Protein AF-A0AAW6YM42-F1 (afdb_monomer)

pLDDT: mean 90.22, std 10.72, range [51.28, 98.44]

Mean predicted aligned error: 4.63 Å

Sequence (77 aa):
APDNSGDKYIKRVIGMPGDKVEYRDNQLYINDQAYDEPYLNELKAENPGKLVTDNFTIEKVPEDSYFVMGDNREVSK

Structure (mmCIF, N/CA/C/O backbone):
data_AF-A0AAW6YM42-F1
#
_entry.id   AF-A0AAW6YM42-F1
#
loop_
_atom_site.group_PDB
_atom_site.id
_atom_site.type_symbol
_atom_site.label_atom_id
_atom_site.label_alt_id
_atom_site.label_comp_id
_atom_site.label_asym_id
_atom_site.label_entity_id
_atom_site.label_seq_id
_atom_site.pdbx_PDB_ins_code
_atom_site.Cartn_x
_atom_site.Cartn_y
_atom_site.Cartn_z
_atom_site.occupancy
_atom_site.B_iso_or_equiv
_atom_site.auth_seq_id
_atom_site.auth_comp_id
_atom_site.auth_asym_id
_atom_site.auth_atom_id
_atom_site.pdbx_PDB_model_num
ATOM 1 N N . ALA A 1 1 ? 0.291 12.942 4.634 1.00 51.28 1 ALA A N 1
ATOM 2 C CA . ALA A 1 1 ? -0.666 14.067 4.781 1.00 51.28 1 ALA A CA 1
ATOM 3 C C . ALA A 1 1 ? -0.012 15.326 4.213 1.00 51.28 1 ALA A C 1
ATOM 5 O O . ALA A 1 1 ? 1.189 15.263 3.993 1.00 51.28 1 ALA A O 1
ATOM 6 N N . PRO A 1 2 ? -0.749 16.412 3.919 1.00 52.88 2 PRO A N 1
ATOM 7 C CA . PRO A 1 2 ? -0.140 17.637 3.417 1.00 52.88 2 PRO A CA 1
ATOM 8 C C . PRO A 1 2 ? 0.951 18.193 4.322 1.00 52.88 2 PRO A C 1
ATOM 10 O O . PRO A 1 2 ? 0.728 18.311 5.524 1.00 52.88 2 PRO A O 1
ATOM 13 N N . ASP A 1 3 ? 2.087 18.562 3.732 1.00 68.62 3 ASP A N 1
ATOM 14 C CA . ASP A 1 3 ? 3.197 19.198 4.446 1.00 68.62 3 ASP A CA 1
ATOM 15 C C . ASP A 1 3 ? 2.861 20.664 4.782 1.00 68.62 3 ASP A C 1
ATOM 17 O O . ASP A 1 3 ? 3.285 21.166 5.821 1.00 68.62 3 ASP A O 1
ATOM 21 N N . ASN A 1 4 ? 2.038 21.334 3.955 1.00 72.56 4 ASN A N 1
ATOM 22 C CA . ASN A 1 4 ? 1.513 22.676 4.223 1.00 72.56 4 ASN A CA 1
ATOM 23 C C . ASN A 1 4 ? -0.020 22.730 4.155 1.00 72.56 4 ASN A C 1
ATOM 25 O O . ASN A 1 4 ? -0.673 22.052 3.357 1.00 72.56 4 ASN A O 1
ATOM 29 N N . SER A 1 5 ? -0.602 23.606 4.976 1.00 68.75 5 SER A N 1
ATOM 30 C CA . SER A 1 5 ? -2.037 23.897 4.952 1.00 68.75 5 SER A CA 1
ATOM 31 C C . SER A 1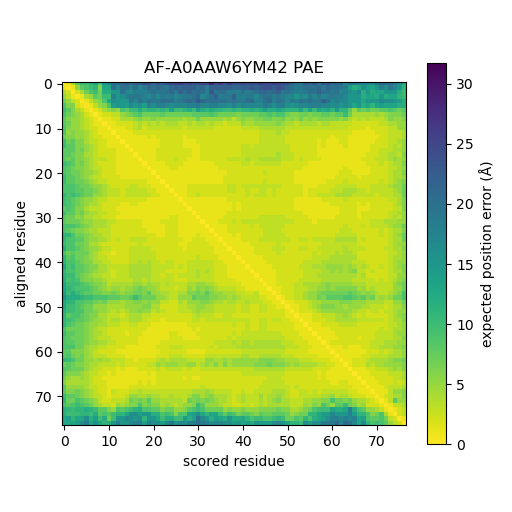 5 ? -2.439 24.535 3.616 1.00 68.75 5 SER A C 1
ATOM 33 O O . SER A 1 5 ? -1.923 25.590 3.254 1.00 68.75 5 SER A O 1
ATOM 35 N N . GLY A 1 6 ? -3.369 23.898 2.896 1.00 75.62 6 GLY A N 1
ATOM 36 C CA . GLY A 1 6 ? -3.884 24.357 1.598 1.00 75.62 6 GLY A CA 1
ATOM 37 C C . GLY A 1 6 ? -3.394 23.556 0.388 1.00 75.62 6 GLY A C 1
ATOM 38 O O . GLY A 1 6 ? -4.006 23.646 -0.67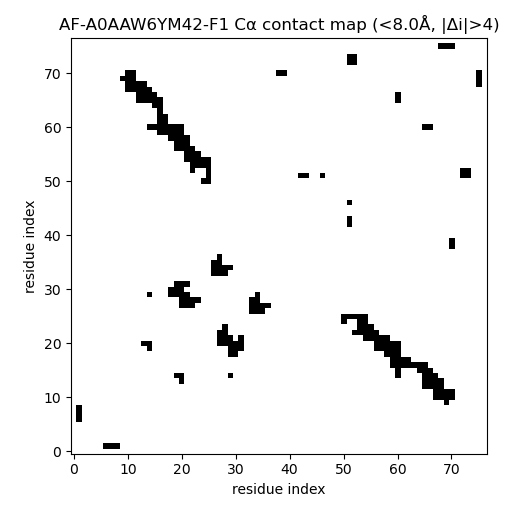9 1.00 75.62 6 GLY A O 1
ATOM 39 N N . ASP A 1 7 ? -2.362 22.727 0.552 1.00 80.06 7 ASP A N 1
ATOM 40 C CA . ASP A 1 7 ? -1.835 21.903 -0.533 1.00 80.06 7 ASP A CA 1
ATOM 41 C C . ASP A 1 7 ? -2.767 20.721 -0.842 1.00 80.06 7 ASP A C 1
ATOM 43 O O . ASP A 1 7 ? -3.272 20.025 0.045 1.00 80.06 7 ASP A O 1
ATOM 47 N N . LYS A 1 8 ? -2.998 20.480 -2.137 1.00 80.06 8 LYS A N 1
ATOM 48 C CA . LYS A 1 8 ? -3.782 19.342 -2.629 1.00 80.06 8 LYS A CA 1
ATOM 49 C C . LYS A 1 8 ? -2.845 18.216 -3.040 1.00 80.06 8 LYS A C 1
ATOM 51 O O . LYS A 1 8 ? -1.930 18.428 -3.829 1.00 80.06 8 LYS A O 1
ATOM 56 N N . TYR A 1 9 ? -3.129 17.010 -2.561 1.00 82.88 9 TYR A N 1
ATOM 57 C CA . TYR A 1 9 ? -2.369 15.809 -2.894 1.00 82.88 9 TYR A CA 1
ATOM 58 C C . TYR A 1 9 ? -3.232 14.861 -3.712 1.00 82.88 9 TYR A C 1
ATOM 60 O O . TYR A 1 9 ? -4.410 14.667 -3.416 1.00 82.88 9 TYR A O 1
ATOM 68 N N . ILE A 1 10 ? -2.621 14.246 -4.720 1.00 89.31 10 ILE A N 1
ATOM 69 C CA . ILE A 1 10 ? -3.204 13.130 -5.460 1.00 89.31 10 ILE A CA 1
ATOM 70 C C . ILE A 1 10 ? -2.460 11.876 -5.014 1.00 89.31 10 ILE A C 1
ATOM 72 O O . ILE A 1 10 ? -1.243 11.779 -5.172 1.00 89.31 10 ILE A O 1
ATOM 76 N N . LYS A 1 11 ? -3.193 10.943 -4.408 1.00 92.31 11 LYS A N 1
ATOM 77 C CA . LYS A 1 11 ? -2.701 9.647 -3.930 1.00 92.31 11 LYS A CA 1
ATOM 78 C C . LYS A 1 11 ? -3.735 8.576 -4.278 1.00 92.31 11 LYS A C 1
ATOM 80 O O . LYS A 1 11 ? -4.909 8.891 -4.481 1.00 92.31 11 LYS A O 1
ATOM 85 N N . ARG A 1 12 ? -3.306 7.319 -4.325 1.00 94.56 12 ARG A N 1
ATOM 86 C CA . ARG A 1 12 ? -4.174 6.156 -4.506 1.00 94.56 12 ARG A CA 1
ATOM 87 C C . ARG A 1 12 ? -4.621 5.632 -3.149 1.00 94.56 12 ARG A C 1
ATOM 89 O O . ARG A 1 12 ? -3.803 5.513 -2.242 1.00 94.56 12 ARG A O 1
ATOM 96 N N . VAL A 1 13 ? -5.901 5.299 -3.024 1.00 95.94 13 VAL A N 1
ATOM 97 C CA . VAL A 1 13 ? -6.417 4.552 -1.871 1.00 95.94 13 VAL A CA 1
ATOM 98 C C . VAL A 1 13 ? -5.964 3.103 -1.990 1.00 95.94 13 VAL A C 1
ATOM 100 O O . VAL A 1 13 ? -6.225 2.463 -3.005 1.00 95.94 13 VAL A O 1
ATOM 103 N N . ILE A 1 14 ? -5.264 2.623 -0.966 1.00 96.88 14 ILE A N 1
ATOM 104 C CA . ILE A 1 14 ? -4.740 1.257 -0.867 1.00 96.88 14 ILE A CA 1
ATOM 105 C C . ILE A 1 14 ? -5.557 0.429 0.129 1.00 96.88 14 ILE A C 1
ATOM 107 O O . ILE A 1 14 ? -5.781 -0.748 -0.117 1.00 96.88 14 ILE A O 1
ATOM 111 N N . GLY A 1 15 ? -6.026 1.035 1.224 1.00 97.44 15 GLY A N 1
ATOM 112 C CA . GLY A 1 15 ? -6.862 0.364 2.223 1.00 97.44 15 GLY A CA 1
ATOM 113 C C . GLY A 1 15 ? -8.055 1.214 2.640 1.00 97.44 15 GLY A C 1
ATOM 114 O O . GLY A 1 15 ? -7.920 2.424 2.855 1.00 97.44 15 GLY A O 1
ATOM 115 N N . MET A 1 16 ? -9.211 0.569 2.752 1.00 98.06 16 MET A N 1
ATOM 116 C CA . MET A 1 16 ? -10.468 1.133 3.240 1.00 98.06 16 MET A CA 1
ATOM 117 C C . MET A 1 16 ? -10.569 0.977 4.767 1.00 98.06 16 MET A C 1
ATOM 119 O O . MET A 1 16 ? -9.845 0.155 5.334 1.00 98.06 16 MET A O 1
ATOM 123 N N . PRO A 1 17 ? -11.466 1.717 5.452 1.00 98.44 17 PRO A N 1
ATOM 124 C CA . PRO A 1 17 ? -11.734 1.496 6.870 1.00 98.44 17 PRO A CA 1
ATOM 125 C C . PRO A 1 17 ? -11.970 0.014 7.185 1.00 98.44 17 PRO A C 1
ATOM 127 O O . PRO A 1 17 ? -12.801 -0.639 6.554 1.00 98.44 17 PRO A O 1
ATOM 130 N N . GLY A 1 18 ? -11.235 -0.511 8.163 1.00 98.00 18 GLY A N 1
ATOM 131 C CA . GLY A 1 18 ? -11.331 -1.903 8.591 1.00 98.00 18 GLY A CA 1
ATOM 132 C C . GLY A 1 18 ? -10.425 -2.897 7.8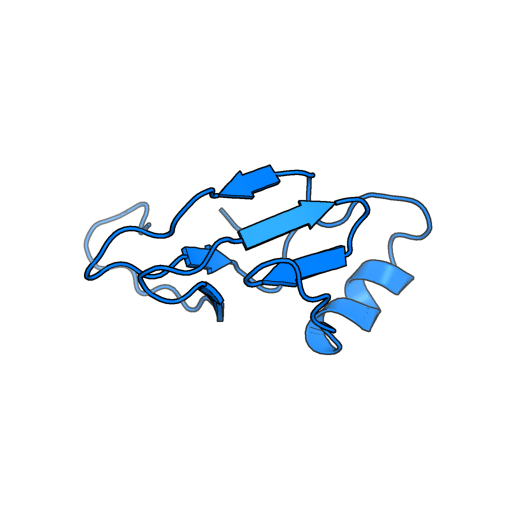67 1.00 98.00 18 GLY A C 1
ATOM 133 O O . GLY A 1 18 ? -10.250 -3.995 8.393 1.00 98.00 18 GLY A O 1
ATOM 134 N N . ASP A 1 19 ? -9.807 -2.524 6.745 1.00 98.44 19 ASP A N 1
ATOM 135 C CA . ASP A 1 19 ? -8.901 -3.420 6.028 1.00 98.44 19 ASP A CA 1
ATOM 136 C C . ASP A 1 19 ? -7.608 -3.665 6.811 1.00 98.44 19 ASP A C 1
ATOM 138 O O . ASP A 1 19 ? -7.025 -2.747 7.394 1.00 98.44 19 ASP A O 1
ATOM 142 N N . LYS A 1 20 ? -7.106 -4.898 6.750 1.00 98.44 20 LYS A N 1
ATOM 143 C CA . LYS A 1 20 ? -5.699 -5.20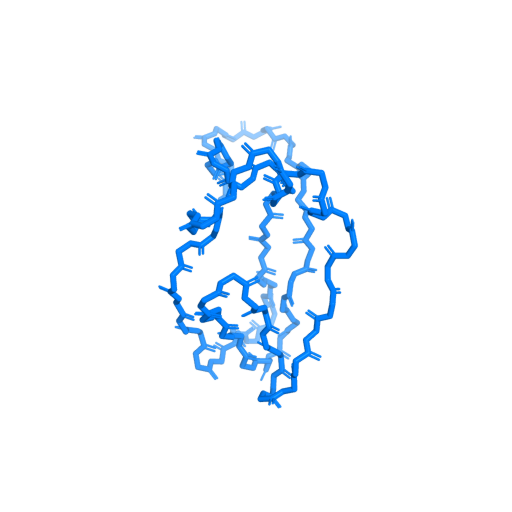3 7.009 1.00 98.44 20 LYS A CA 1
ATOM 144 C C . LYS A 1 20 ? -4.918 -5.002 5.715 1.00 98.4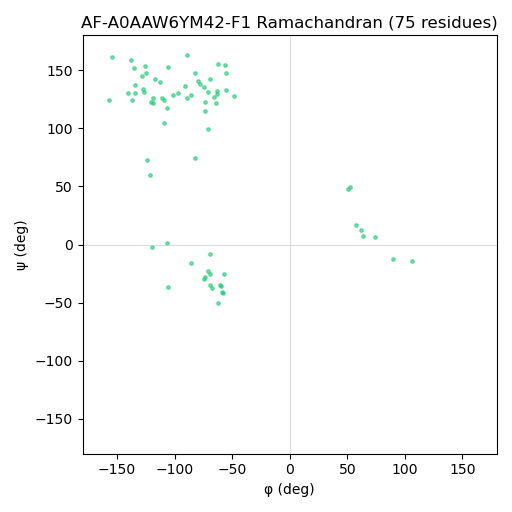4 20 LYS A C 1
ATOM 146 O O . LYS A 1 20 ? -5.282 -5.573 4.689 1.00 98.44 20 LYS A O 1
ATOM 151 N N . VAL A 1 21 ? -3.835 -4.235 5.762 1.00 98.38 21 VAL A N 1
ATOM 152 C CA . VAL A 1 21 ? -2.965 -3.984 4.604 1.00 98.38 21 VAL A CA 1
ATOM 153 C C . VAL A 1 21 ? -1.566 -4.469 4.932 1.00 98.38 21 VAL A C 1
ATOM 155 O O . VAL A 1 21 ? -0.963 -4.017 5.899 1.00 98.38 21 VAL A O 1
ATOM 158 N N . GLU A 1 22 ? -1.031 -5.369 4.123 1.00 98.31 22 GLU A N 1
ATOM 159 C CA . GLU A 1 22 ? 0.326 -5.885 4.276 1.00 98.31 22 GLU A CA 1
ATOM 160 C C . GLU A 1 22 ? 1.070 -5.731 2.954 1.00 98.31 22 GLU A C 1
ATOM 162 O O . GLU A 1 22 ? 0.558 -6.070 1.890 1.00 98.31 22 GLU A O 1
ATOM 167 N N . TYR A 1 23 ? 2.298 -5.234 3.026 1.00 97.12 23 TYR A N 1
ATOM 168 C CA . TYR A 1 23 ? 3.267 -5.350 1.951 1.00 97.12 23 TYR A CA 1
ATOM 169 C C . TYR A 1 23 ? 4.378 -6.277 2.382 1.00 97.12 23 TYR A C 1
ATOM 171 O O . TYR A 1 23 ? 5.034 -6.049 3.400 1.00 97.12 23 TYR A O 1
ATOM 179 N N . ARG A 1 24 ? 4.629 -7.286 1.556 1.00 96.12 24 ARG A N 1
ATOM 180 C CA . ARG A 1 24 ? 5.804 -8.140 1.685 1.00 96.12 24 ARG A CA 1
ATOM 181 C C . ARG A 1 24 ? 6.358 -8.463 0.311 1.00 96.12 24 ARG A C 1
ATOM 183 O O . ARG A 1 24 ? 5.610 -8.845 -0.586 1.00 96.12 24 ARG A O 1
ATOM 190 N N . ASP A 1 25 ? 7.661 -8.278 0.149 1.00 93.38 25 ASP A N 1
ATOM 191 C CA . ASP A 1 25 ? 8.411 -8.633 -1.056 1.00 93.38 25 ASP A CA 1
ATOM 192 C C . ASP A 1 25 ? 7.790 -8.048 -2.342 1.00 93.38 25 ASP A C 1
ATOM 194 O O . ASP A 1 25 ? 7.563 -8.754 -3.323 1.00 93.38 25 ASP A O 1
ATOM 198 N N . ASN A 1 26 ? 7.487 -6.739 -2.331 1.00 93.00 26 ASN A N 1
ATOM 199 C CA . ASN A 1 26 ? 6.815 -5.992 -3.415 1.00 93.00 26 ASN A CA 1
ATOM 200 C C . ASN A 1 26 ? 5.391 -6.453 -3.782 1.00 93.00 26 ASN A C 1
ATOM 202 O O . ASN A 1 26 ? 4.852 -6.021 -4.811 1.00 93.00 26 ASN A O 1
ATOM 206 N N . GLN A 1 27 ? 4.771 -7.299 -2.966 1.00 96.06 27 GLN A N 1
ATOM 207 C CA . GLN A 1 27 ? 3.403 -7.755 -3.153 1.00 96.06 27 GLN A CA 1
ATOM 208 C C . GLN A 1 27 ? 2.497 -7.131 -2.090 1.00 96.06 27 GLN A C 1
ATOM 210 O O . GLN A 1 27 ? 2.732 -7.286 -0.891 1.00 96.06 27 GLN A O 1
ATOM 215 N N . LEU A 1 28 ? 1.449 -6.447 -2.552 1.00 97.50 28 LEU A N 1
ATOM 216 C CA . LEU A 1 28 ? 0.366 -5.945 -1.715 1.00 97.50 28 LEU A CA 1
ATOM 217 C C . LEU A 1 28 ? -0.587 -7.087 -1.360 1.00 97.50 28 LEU A C 1
ATOM 219 O O . LEU A 1 28 ? -0.962 -7.884 -2.226 1.00 97.50 28 LEU A O 1
ATOM 223 N N . TYR A 1 29 ? -1.019 -7.115 -0.108 1.00 98.44 29 TYR A N 1
ATOM 224 C CA . TYR A 1 29 ? -2.089 -7.953 0.399 1.00 98.44 29 TYR A CA 1
ATOM 225 C C . TYR A 1 29 ? -3.118 -7.079 1.113 1.00 98.44 29 TYR A C 1
ATOM 227 O O . TYR A 1 29 ? -2.764 -6.255 1.958 1.00 98.44 29 TYR A O 1
ATOM 235 N N . ILE A 1 30 ? -4.392 -7.279 0.790 1.00 98.06 30 ILE A N 1
ATOM 236 C CA . ILE A 1 30 ? -5.525 -6.641 1.466 1.00 98.06 30 ILE A CA 1
ATOM 237 C C . ILE A 1 30 ? -6.364 -7.760 2.070 1.00 98.06 30 ILE A C 1
ATOM 239 O O . ILE A 1 30 ? -6.791 -8.663 1.354 1.00 98.06 30 ILE A O 1
ATOM 243 N N . ASN A 1 31 ? -6.567 -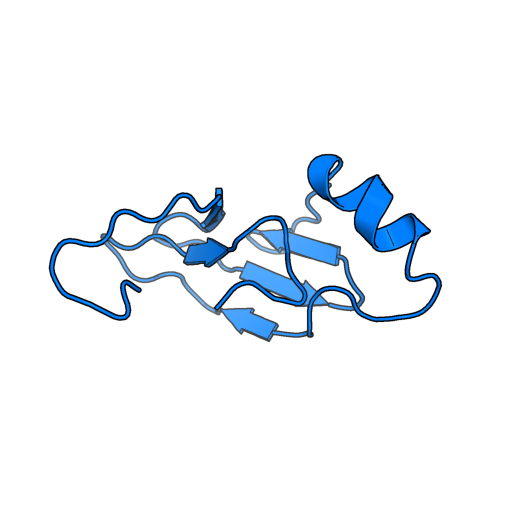7.732 3.387 1.00 97.94 31 ASN A N 1
ATOM 244 C CA . ASN A 1 31 ? -7.265 -8.786 4.132 1.00 97.94 31 ASN A CA 1
ATOM 245 C C . ASN A 1 31 ? -6.713 -10.188 3.807 1.00 97.94 31 ASN A C 1
ATOM 247 O O . ASN A 1 31 ? -7.457 -11.114 3.488 1.00 97.94 31 ASN A O 1
ATOM 251 N N . ASP A 1 32 ? -5.380 -10.307 3.833 1.00 97.88 32 ASP A N 1
ATOM 252 C CA . ASP A 1 32 ? -4.606 -11.521 3.532 1.00 97.88 32 ASP A CA 1
ATOM 253 C C . ASP A 1 32 ? -4.726 -12.042 2.080 1.00 97.88 32 ASP A C 1
ATOM 255 O O . ASP A 1 32 ? -4.181 -13.098 1.747 1.00 97.88 32 ASP A O 1
ATOM 259 N N . GLN A 1 33 ? -5.376 -11.295 1.181 1.00 98.06 33 GLN A N 1
ATOM 260 C CA . GLN A 1 33 ? -5.489 -11.625 -0.242 1.00 98.06 33 GLN A CA 1
ATOM 261 C C . GLN A 1 33 ? -4.503 -10.810 -1.075 1.00 98.06 33 GLN A C 1
ATOM 263 O O . GLN A 1 33 ? -4.463 -9.586 -0.974 1.00 98.06 33 GLN A O 1
ATOM 268 N N . ALA A 1 34 ? -3.723 -11.487 -1.922 1.00 97.56 34 ALA A N 1
ATOM 269 C CA . ALA A 1 34 ? -2.789 -10.826 -2.827 1.00 97.56 34 ALA A CA 1
ATOM 270 C C . ALA A 1 34 ? -3.542 -9.943 -3.833 1.00 97.56 34 ALA A C 1
ATOM 272 O O . ALA A 1 34 ? -4.500 -10.389 -4.466 1.00 97.56 34 ALA A O 1
ATOM 273 N N . TYR A 1 35 ? -3.075 -8.709 -3.994 1.00 97.00 35 TYR A N 1
ATOM 274 C CA . TYR A 1 35 ? -3.653 -7.729 -4.901 1.00 97.00 35 TYR A CA 1
ATOM 275 C C . TYR A 1 35 ? -2.630 -7.309 -5.957 1.00 97.00 35 TYR A C 1
ATOM 277 O O . TYR A 1 35 ? -1.518 -6.898 -5.627 1.00 97.00 35 TYR A O 1
ATOM 285 N N . ASP A 1 36 ? -2.997 -7.419 -7.232 1.00 95.88 36 ASP A N 1
ATOM 286 C CA . ASP A 1 36 ? -2.110 -7.020 -8.321 1.00 95.88 36 ASP A CA 1
ATOM 287 C C . ASP A 1 36 ? -2.122 -5.501 -8.521 1.00 95.88 36 ASP A C 1
ATOM 289 O O . ASP A 1 36 ? -3.166 -4.847 -8.477 1.00 95.88 36 ASP A O 1
ATOM 293 N N . GLU A 1 37 ? -0.954 -4.937 -8.806 1.00 95.12 37 GLU A N 1
ATOM 294 C CA . GLU A 1 37 ? -0.777 -3.504 -9.026 1.00 95.12 37 GLU A CA 1
ATOM 295 C C . GLU A 1 37 ? -0.146 -3.230 -10.392 1.00 95.12 37 GLU A C 1
ATOM 297 O O . GLU A 1 37 ? 1.014 -2.808 -10.468 1.00 95.12 37 GLU A O 1
ATOM 302 N N . PRO A 1 38 ? -0.905 -3.399 -11.493 1.00 95.25 38 PRO A N 1
ATOM 303 C CA . PRO A 1 38 ? -0.376 -3.192 -12.838 1.00 95.25 38 PRO A CA 1
ATOM 304 C C . PRO A 1 38 ? 0.208 -1.791 -13.062 1.00 95.25 38 PRO A C 1
ATOM 306 O O . PRO A 1 38 ? 1.096 -1.609 -13.891 1.00 95.25 38 PRO A O 1
ATOM 309 N N . TYR A 1 39 ? -0.263 -0.798 -12.300 1.00 92.38 39 TYR A N 1
ATOM 310 C CA . TYR A 1 39 ? 0.215 0.585 -12.346 1.00 92.38 39 TYR A CA 1
ATOM 311 C C . TYR A 1 39 ? 1.642 0.775 -11.798 1.00 92.38 39 TYR A C 1
ATOM 313 O O . TYR A 1 39 ? 2.198 1.855 -11.957 1.00 92.38 39 TYR A O 1
ATOM 321 N N . LEU A 1 40 ? 2.248 -0.247 -11.183 1.00 93.00 40 LEU A N 1
ATOM 322 C CA . LEU A 1 40 ? 3.653 -0.236 -10.753 1.00 93.00 40 LEU 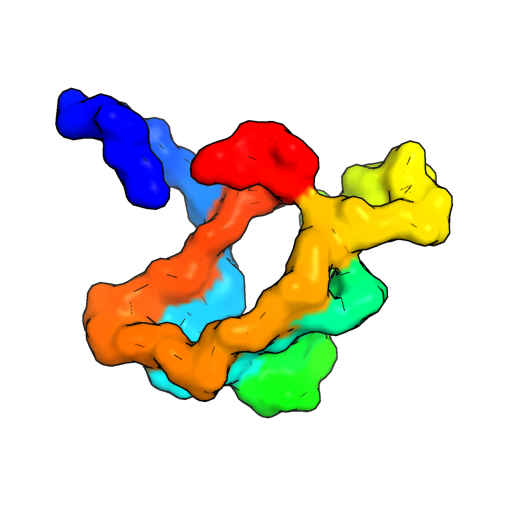A CA 1
ATOM 323 C C . LEU A 1 40 ? 4.562 -1.099 -11.633 1.00 93.00 40 LEU A C 1
ATOM 325 O O . LEU A 1 40 ? 5.748 -1.217 -11.329 1.00 93.00 40 LEU A O 1
ATOM 329 N N . ASN A 1 41 ? 4.040 -1.736 -12.686 1.00 92.75 41 ASN A N 1
ATOM 330 C CA . ASN A 1 41 ? 4.815 -2.689 -13.486 1.00 92.75 41 ASN A CA 1
ATOM 331 C C . ASN A 1 41 ? 6.077 -2.061 -14.085 1.00 92.75 41 ASN A C 1
ATOM 333 O O . ASN A 1 41 ? 7.137 -2.679 -14.045 1.00 92.75 41 ASN A O 1
ATOM 337 N N . GLU A 1 42 ? 5.974 -0.831 -14.590 1.00 91.88 42 GLU A N 1
ATOM 338 C CA . GLU A 1 42 ? 7.115 -0.080 -15.125 1.00 91.88 42 GLU A CA 1
ATOM 339 C C . GLU A 1 42 ? 8.161 0.186 -14.034 1.00 91.88 42 GLU A C 1
ATOM 341 O O . GLU A 1 42 ? 9.313 -0.212 -14.181 1.00 91.88 42 GLU A O 1
ATOM 346 N N . LEU A 1 43 ? 7.736 0.706 -12.877 1.00 90.19 43 LEU A N 1
ATOM 347 C CA . LEU A 1 43 ? 8.623 0.980 -11.741 1.00 90.19 43 LEU A CA 1
ATOM 348 C C . LEU A 1 43 ? 9.347 -0.283 -11.235 1.00 90.19 43 LEU A C 1
ATOM 350 O O . LEU A 1 43 ? 10.536 -0.241 -10.916 1.00 90.19 43 LEU A O 1
ATOM 354 N N . LYS A 1 44 ? 8.642 -1.421 -11.172 1.00 90.25 44 LYS A N 1
ATOM 355 C CA . LYS A 1 44 ? 9.221 -2.723 -10.798 1.00 90.25 44 LYS A CA 1
ATOM 356 C C . LYS A 1 44 ? 10.203 -3.234 -11.859 1.00 90.25 44 LYS A C 1
ATOM 358 O O . LYS A 1 44 ? 11.225 -3.817 -11.500 1.00 90.25 44 LYS A O 1
ATOM 363 N N . ALA A 1 45 ? 9.914 -3.020 -13.144 1.00 91.62 45 ALA A N 1
ATOM 364 C CA . ALA A 1 45 ? 10.788 -3.417 -14.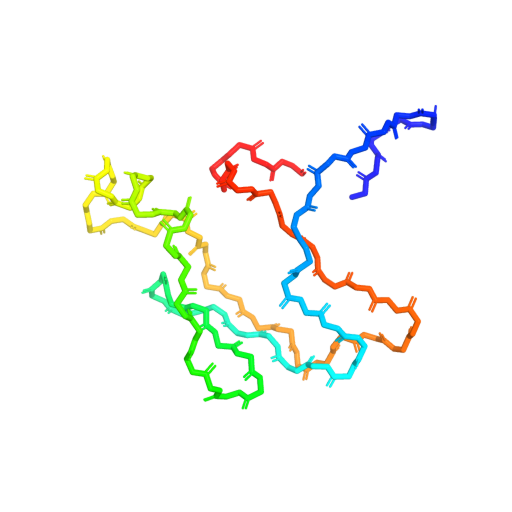248 1.00 91.62 45 ALA A CA 1
ATOM 365 C C . ALA A 1 45 ? 12.083 -2.589 -14.299 1.00 91.62 45 ALA A C 1
ATOM 367 O O . ALA A 1 45 ? 13.140 -3.134 -14.613 1.00 91.62 45 ALA A O 1
ATOM 368 N N . GLU A 1 46 ? 12.019 -1.304 -13.944 1.00 91.94 46 GLU A N 1
ATOM 369 C CA . GLU A 1 46 ? 13.185 -0.416 -13.830 1.00 91.94 46 GLU A CA 1
ATOM 370 C C . GLU A 1 46 ? 14.076 -0.747 -12.619 1.00 91.94 46 GLU A C 1
ATOM 372 O O . GLU A 1 46 ? 15.276 -0.465 -12.632 1.00 91.94 46 GLU A O 1
ATOM 377 N N . ASN A 1 47 ? 13.519 -1.405 -11.597 1.00 89.38 47 ASN A N 1
ATOM 378 C CA . ASN A 1 47 ? 14.202 -1.751 -10.348 1.00 89.38 47 ASN A CA 1
ATOM 379 C C . ASN A 1 47 ? 14.217 -3.270 -10.071 1.00 89.38 47 ASN A C 1
ATOM 381 O O . ASN A 1 47 ? 13.722 -3.728 -9.034 1.00 89.38 47 ASN A O 1
ATOM 385 N N . PRO A 1 48 ? 14.814 -4.087 -10.959 1.00 88.88 48 PRO A N 1
ATOM 386 C CA . PRO A 1 48 ? 14.779 -5.536 -10.827 1.00 88.88 48 PRO A CA 1
ATOM 387 C C . PRO A 1 48 ? 15.491 -5.999 -9.550 1.00 88.88 48 PRO A C 1
ATOM 389 O O . PRO A 1 48 ? 16.631 -5.623 -9.274 1.00 88.88 48 PRO A O 1
ATOM 392 N N . GLY A 1 49 ? 14.812 -6.843 -8.771 1.00 86.31 49 GLY A N 1
ATOM 393 C CA . GLY A 1 49 ? 15.357 -7.433 -7.544 1.00 86.31 49 GLY A CA 1
ATOM 394 C C . GLY A 1 49 ? 15.456 -6.480 -6.348 1.00 86.31 49 GLY A C 1
ATOM 395 O O . GLY A 1 49 ? 16.002 -6.875 -5.319 1.00 86.31 49 GLY A O 1
ATOM 396 N N . LYS A 1 50 ? 14.937 -5.251 -6.451 1.00 89.12 50 LYS A N 1
ATOM 397 C CA . LYS A 1 50 ? 14.856 -4.299 -5.336 1.00 89.12 50 LYS A CA 1
ATOM 398 C C . LYS A 1 50 ? 13.428 -4.182 -4.823 1.00 89.12 50 LYS A C 1
ATOM 400 O O . LYS A 1 50 ? 12.477 -4.346 -5.584 1.00 89.12 50 LYS A O 1
ATOM 405 N N . LEU A 1 51 ? 13.278 -3.844 -3.546 1.00 87.94 51 LEU A N 1
ATOM 406 C CA . LEU A 1 51 ? 11.994 -3.408 -3.007 1.00 87.94 51 LEU A CA 1
ATOM 407 C C . LEU A 1 51 ? 11.709 -1.986 -3.504 1.00 87.94 51 LEU A C 1
ATOM 409 O O . LEU A 1 51 ? 12.445 -1.063 -3.175 1.00 87.94 51 LEU A O 1
ATOM 413 N N . VAL A 1 52 ? 10.662 -1.827 -4.316 1.00 90.50 52 VAL A N 1
ATOM 414 C CA . VAL A 1 52 ? 10.118 -0.509 -4.697 1.00 90.50 52 VAL A CA 1
ATOM 415 C C . VAL A 1 52 ? 9.119 -0.012 -3.655 1.00 90.50 52 VAL A C 1
ATOM 417 O O . VAL A 1 52 ? 8.729 1.150 -3.645 1.00 90.50 52 VAL A O 1
ATOM 420 N N . THR A 1 53 ? 8.643 -0.905 -2.790 1.00 91.06 53 THR A N 1
ATOM 421 C CA . THR A 1 53 ? 7.837 -0.587 -1.615 1.00 91.06 53 THR A CA 1
ATOM 422 C C . THR A 1 53 ? 8.351 -1.433 -0.461 1.00 91.06 53 THR A C 1
ATOM 424 O O . THR A 1 53 ? 8.436 -2.655 -0.587 1.00 91.06 53 THR A O 1
ATOM 427 N N . ASP A 1 54 ? 8.720 -0.773 0.636 1.00 91.62 54 ASP A N 1
ATOM 428 C CA . ASP A 1 54 ? 9.206 -1.444 1.839 1.00 91.62 54 ASP A CA 1
ATOM 429 C C . ASP A 1 54 ? 8.137 -2.361 2.440 1.00 91.62 54 ASP A C 1
ATOM 431 O O . ASP A 1 54 ? 6.933 -2.148 2.274 1.00 91.62 54 ASP A O 1
ATOM 435 N N . ASN A 1 55 ? 8.588 -3.374 3.177 1.00 94.75 55 ASN A N 1
ATOM 436 C CA . ASN A 1 55 ? 7.685 -4.273 3.880 1.00 94.75 55 ASN A CA 1
ATOM 437 C C . ASN A 1 55 ? 7.041 -3.546 5.068 1.00 94.75 55 ASN A C 1
ATOM 439 O O . ASN A 1 55 ? 7.735 -2.941 5.888 1.00 94.75 55 ASN A O 1
ATOM 443 N N . PHE A 1 56 ? 5.720 -3.644 5.191 1.00 96.12 56 PHE A N 1
ATOM 444 C CA . PHE A 1 56 ? 4.975 -3.098 6.323 1.00 96.12 56 PHE A CA 1
ATOM 445 C C . PHE A 1 56 ? 3.672 -3.858 6.542 1.00 96.12 56 PHE A C 1
ATOM 447 O O . PHE A 1 56 ? 3.144 -4.490 5.627 1.00 96.12 56 PHE A O 1
ATOM 454 N N . THR A 1 57 ? 3.111 -3.705 7.740 1.00 97.56 57 THR A N 1
ATOM 455 C CA . THR A 1 57 ? 1.778 -4.210 8.067 1.00 97.56 57 THR A CA 1
ATOM 456 C C . THR A 1 57 ? 0.982 -3.142 8.797 1.00 97.56 57 THR A C 1
ATOM 458 O O . THR A 1 57 ? 1.439 -2.553 9.776 1.00 97.56 57 THR A O 1
ATOM 461 N N . ILE A 1 58 ? -0.232 -2.910 8.318 1.00 97.25 58 ILE A N 1
ATOM 462 C CA . ILE A 1 58 ? -1.289 -2.176 8.998 1.00 97.25 58 ILE A CA 1
ATOM 463 C C . ILE A 1 58 ? -2.326 -3.219 9.389 1.00 97.25 58 ILE A C 1
ATOM 465 O O . ILE A 1 58 ? -3.066 -3.708 8.539 1.00 97.25 58 ILE A O 1
ATOM 469 N N . GLU A 1 59 ? -2.363 -3.564 10.676 1.00 97.62 59 GLU A N 1
ATOM 470 C CA . GLU A 1 59 ? -3.262 -4.607 11.193 1.00 97.62 59 GLU A CA 1
ATOM 471 C C . GLU A 1 59 ? -4.738 -4.280 10.951 1.00 97.62 59 GLU A C 1
ATOM 473 O O . GLU A 1 59 ? -5.539 -5.170 10.679 1.00 97.62 59 GLU A O 1
ATOM 478 N N . LYS A 1 60 ? -5.095 -2.996 11.044 1.00 97.88 60 LYS A N 1
ATOM 479 C CA . LYS A 1 60 ? -6.430 -2.497 10.733 1.00 97.88 60 LYS A CA 1
ATOM 480 C C . LYS A 1 60 ? -6.360 -1.012 10.393 1.00 97.88 60 LYS A C 1
ATOM 482 O O . LYS A 1 60 ? -5.885 -0.217 11.208 1.00 97.88 60 LYS A O 1
ATOM 487 N N . VAL A 1 61 ? -6.855 -0.621 9.223 1.00 97.81 61 VAL A N 1
ATOM 488 C CA . VAL A 1 61 ? -7.089 0.790 8.898 1.00 97.81 61 VAL A CA 1
ATOM 489 C C . VAL A 1 61 ? -8.190 1.316 9.832 1.00 97.81 61 VAL A C 1
ATOM 491 O O . VAL A 1 61 ? -9.248 0.683 9.925 1.00 97.81 61 VAL A O 1
ATOM 494 N N . PRO A 1 62 ? -7.972 2.434 10.552 1.00 97.75 62 PRO A N 1
ATOM 495 C CA . PRO A 1 62 ? -8.968 2.982 11.466 1.00 97.75 62 PRO A CA 1
ATOM 496 C C . PRO A 1 62 ? -10.306 3.277 10.785 1.00 97.75 62 PRO A C 1
ATOM 498 O O . PRO A 1 62 ? -10.364 3.564 9.588 1.00 97.75 62 PRO A O 1
ATOM 501 N N . GLU A 1 63 ? -11.375 3.263 11.581 1.00 96.06 63 GLU A N 1
ATOM 502 C CA . GLU A 1 63 ? -12.681 3.750 11.136 1.00 96.06 63 GLU A CA 1
ATOM 503 C C . GLU A 1 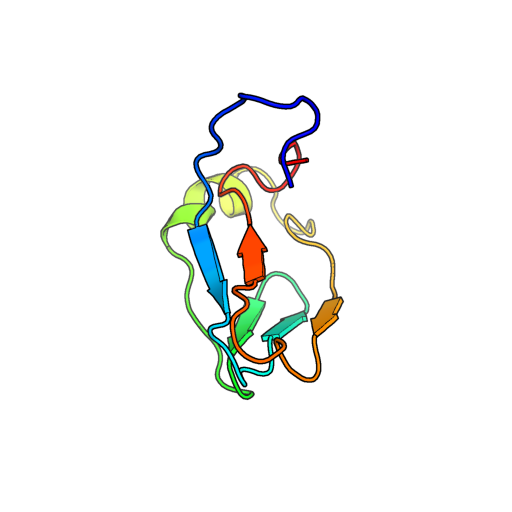63 ? -12.560 5.206 10.635 1.00 96.06 63 GLU A C 1
ATOM 505 O O . GLU A 1 63 ? -11.703 5.968 11.097 1.00 96.06 63 GLU A O 1
ATOM 510 N N . ASP A 1 64 ? -13.376 5.575 9.645 1.00 95.38 64 ASP A N 1
ATOM 511 C CA . ASP A 1 64 ? -13.387 6.899 8.995 1.00 95.38 64 ASP A CA 1
ATOM 512 C C . ASP A 1 64 ? -12.053 7.348 8.359 1.00 95.38 64 ASP A C 1
ATOM 514 O O . ASP A 1 64 ? -11.864 8.526 8.046 1.00 95.38 64 ASP A O 1
ATOM 518 N N . SER A 1 65 ? -11.118 6.420 8.134 1.00 95.56 65 SER A N 1
ATOM 519 C CA . SER A 1 65 ? -9.802 6.700 7.553 1.00 95.56 65 SER A CA 1
ATOM 520 C C . SER A 1 65 ? -9.517 5.840 6.326 1.00 95.56 65 SER A C 1
ATOM 522 O O . SER A 1 65 ? -10.000 4.722 6.197 1.00 95.56 65 SER A O 1
ATOM 524 N N . TYR A 1 66 ? -8.666 6.347 5.438 1.00 96.62 66 TYR A N 1
ATOM 525 C CA . TYR A 1 66 ? -8.123 5.584 4.317 1.00 96.62 66 TYR A CA 1
ATOM 526 C C . TYR A 1 66 ? -6.614 5.474 4.462 1.00 96.62 66 TYR A C 1
ATOM 528 O O . TYR A 1 66 ? -5.951 6.450 4.825 1.00 96.62 66 TYR A O 1
ATOM 536 N N . PHE A 1 67 ? -6.059 4.320 4.107 1.00 96.12 67 PHE A N 1
ATOM 537 C CA . PHE A 1 67 ? -4.629 4.215 3.863 1.00 96.12 67 PHE A CA 1
ATOM 538 C C . PHE A 1 67 ? -4.345 4.529 2.394 1.00 96.12 67 PHE A C 1
ATOM 540 O O . PHE A 1 67 ? -4.954 3.942 1.498 1.00 96.12 67 PHE A O 1
ATOM 547 N N . VAL A 1 68 ? -3.444 5.481 2.142 1.00 95.12 68 VAL A N 1
ATOM 548 C CA . VAL A 1 68 ? -3.149 5.984 0.796 1.00 95.12 68 VAL A CA 1
ATOM 549 C C . VAL A 1 68 ? -1.653 5.960 0.510 1.00 95.12 68 VAL A C 1
ATOM 551 O O . VAL A 1 68 ? -0.845 6.243 1.390 1.00 95.12 68 VAL A O 1
ATOM 554 N N . MET A 1 69 ? -1.284 5.687 -0.740 1.00 93.44 69 MET A N 1
ATOM 555 C CA . MET A 1 69 ? 0.100 5.742 -1.220 1.00 93.44 69 MET A CA 1
ATOM 556 C C . MET A 1 69 ? 0.166 6.449 -2.575 1.00 93.44 69 MET A C 1
ATOM 558 O O . MET A 1 69 ? -0.800 6.458 -3.336 1.00 93.44 69 MET A O 1
ATOM 562 N N . GLY A 1 70 ? 1.297 7.083 -2.884 1.00 91.44 70 GLY A N 1
ATOM 563 C CA . GLY A 1 70 ? 1.557 7.597 -4.231 1.00 91.44 70 GLY A CA 1
ATOM 564 C C . GLY A 1 70 ? 2.067 6.485 -5.144 1.00 91.44 70 GLY A C 1
ATOM 565 O O . GLY A 1 70 ? 2.781 5.604 -4.680 1.00 91.44 70 GLY A O 1
ATOM 566 N N . ASP A 1 71 ? 1.744 6.529 -6.436 1.00 87.75 71 ASP A N 1
ATOM 567 C CA . ASP A 1 71 ? 2.241 5.528 -7.399 1.00 87.75 71 ASP A CA 1
ATOM 568 C C . ASP A 1 71 ? 3.760 5.675 -7.635 1.00 87.75 71 ASP A C 1
ATOM 570 O O . ASP A 1 71 ? 4.448 4.694 -7.899 1.00 87.75 71 ASP A O 1
ATOM 574 N N . ASN A 1 72 ? 4.317 6.876 -7.434 1.00 84.50 72 ASN A N 1
ATOM 575 C CA . ASN A 1 72 ? 5.764 7.099 -7.433 1.00 84.50 72 ASN A CA 1
ATOM 576 C C . ASN A 1 72 ? 6.374 6.748 -6.062 1.00 84.50 72 ASN A C 1
ATOM 578 O O . ASN A 1 72 ? 6.654 7.629 -5.246 1.00 84.50 72 ASN A O 1
ATOM 582 N N . ARG A 1 73 ? 6.486 5.445 -5.783 1.00 86.19 73 ARG A N 1
ATOM 583 C CA . ARG A 1 73 ? 6.750 4.892 -4.442 1.00 86.19 73 ARG A CA 1
ATOM 584 C C . ARG A 1 73 ? 8.064 5.338 -3.814 1.00 86.19 73 ARG A C 1
ATOM 586 O O . ARG A 1 73 ? 8.095 5.563 -2.612 1.00 86.19 73 ARG A O 1
ATOM 593 N N . GLU A 1 74 ? 9.105 5.531 -4.616 1.00 77.12 74 GLU A N 1
ATOM 594 C CA . GLU A 1 74 ? 10.445 5.872 -4.121 1.00 77.12 74 GLU A CA 1
ATOM 595 C C . GLU A 1 74 ? 10.563 7.320 -3.623 1.00 77.12 74 GLU A C 1
ATOM 597 O O . GLU A 1 74 ? 11.376 7.617 -2.750 1.00 77.12 74 GLU A O 1
ATOM 602 N N . VAL A 1 75 ? 9.756 8.239 -4.164 1.00 73.38 75 VAL A N 1
ATOM 603 C CA . VAL A 1 75 ? 9.827 9.678 -3.832 1.00 73.38 75 VAL A CA 1
ATOM 604 C C . VAL A 1 75 ? 8.535 10.227 -3.232 1.00 73.38 75 VAL A C 1
ATOM 606 O O . VAL A 1 75 ? 8.462 11.406 -2.878 1.00 73.38 75 VAL A O 1
ATOM 609 N N . SER A 1 76 ? 7.497 9.397 -3.123 1.00 63.88 76 SER A N 1
ATOM 610 C CA . SER A 1 76 ? 6.230 9.777 -2.512 1.00 63.88 76 SER A CA 1
ATOM 611 C C . SER A 1 76 ? 6.407 9.935 -1.003 1.00 63.88 76 SER A C 1
ATOM 613 O O . SER A 1 76 ? 6.316 8.959 -0.265 1.00 63.88 76 SER A O 1
ATOM 615 N N . LYS A 1 77 ? 6.562 11.184 -0.564 1.00 57.03 77 LYS A N 1
ATOM 616 C CA . LYS A 1 77 ? 6.334 11.603 0.825 1.00 57.03 77 LYS A CA 1
ATOM 617 C C . LYS A 1 77 ? 4.850 11.540 1.197 1.00 57.03 77 LYS A C 1
ATOM 619 O O . LYS A 1 77 ? 3.995 11.787 0.302 1.00 57.03 77 LYS A O 1
#

Nearest PDB structures (foldseek):
  4nv4-assembly1_A  TM=9.081E-01  e=5.613E-08  Bacillus anthracis str. Ames
  4wvi-assembly1_A  TM=9.147E-01  e=4.272E-06  Escherichia coli K-12
  4wvg-assembly1_A  TM=9.268E-01  e=6.226E-06  Escherichia coli K-12
  4wvj-assembly1_A  TM=9.093E-01  e=6.630E-06  Escherichia coli K-12
  4wvh-assembly1_A  TM=9.087E-01  e=7.517E-06  Escherichia coli K-12

Solvent-accessible surface area (backbone atoms only — not comparable to full-atom values): 4885 Å² total; per-residue (Å²): 127,72,93,51,94,87,62,87,82,86,63,43,82,76,33,51,54,65,33,26,39,36,34,52,91,68,38,43,23,53,69,88,39,81,50,88,60,77,89,41,48,66,64,49,66,78,38,72,97,54,74,64,47,74,70,49,73,40,84,54,33,52,79,100,38,69,41,67,46,43,83,58,50,88,77,50,123

Organism: NCBI:txid197614

Foldseek 3Di:
DDPDPPDDDDWDFLFDFFWKWWDDPQWIDTNNHTDDDPLCVVVCVVVDPDRLADTDIDRGAHPPDTDTHHSNSVPTD

Secondary structure (DSSP, 8-state):
--SSTT-----EEEE-TT--EEEETTEEEETTEEE--GGGHHHHHHSTTS-SS--EEES-PPTT--EEE-SSTTT--

InterPro domains:
  IPR000223 Peptidase S26A, signal peptidase I [PR00727] (9-21)
  IPR000223 Peptidase S26A, signal peptidase I [PR00727] (61-77)
  IPR000223 Peptidase S26A, signal peptidase I [PTHR43390] (4-76)
  IPR000223 Peptidase S26A, signal peptidase I [TIGR02227] (2-77)
  IPR019533 Peptidase S26 [PF10502] (2-77)
  IPR019757 Peptidase S26A, signal peptidase I, lysine active site [PS00760] (11-23)
  IPR036286 LexA/Signal peptidase-like superfamily [SSF51306] (2-76)

Radius of gyration: 13.22 Å; Cα contacts (8 Å, |Δi|>4): 118; chains: 1; bounding box: 29×36×27 Å